Protein AF-A0A931UET7-F1 (afdb_monomer_lite)

Sequence (68 aa):
MEQLWWDASLWVALALISSLISLRIGISVALVELIVGIAAGNTFRPHVTEWVNFLASFGAIVLTFLAG

Radius of gyration: 12.99 Å; chains: 1; bounding box: 28×27×38 Å

Structure (mmCIF, N/CA/C/O backbone):
data_AF-A0A931UET7-F1
#
_entry.id   AF-A0A931UET7-F1
#
loop_
_atom_site.group_PDB
_atom_site.id
_atom_site.type_symbol
_atom_site.label_atom_id
_atom_site.label_alt_id
_atom_site.label_comp_id
_atom_site.label_asym_id
_atom_site.label_entity_id
_atom_site.label_seq_id
_atom_site.pdbx_PDB_ins_code
_atom_site.Cartn_x
_atom_site.Cartn_y
_atom_site.Cartn_z
_atom_site.occupancy
_atom_site.B_iso_or_equiv
_atom_site.auth_seq_id
_atom_site.auth_comp_id
_atom_site.auth_asym_id
_atom_site.auth_atom_id
_atom_site.pdbx_PDB_model_num
ATOM 1 N N . MET A 1 1 ? 8.743 2.053 -20.383 1.00 67.25 1 MET A N 1
ATOM 2 C CA . MET A 1 1 ? 7.352 2.484 -20.114 1.00 67.25 1 MET A CA 1
ATOM 3 C C . MET A 1 1 ? 6.435 1.300 -19.843 1.00 67.25 1 MET A C 1
ATOM 5 O O . MET A 1 1 ? 5.787 1.315 -18.814 1.00 67.25 1 MET A O 1
ATOM 9 N N . GLU A 1 2 ? 6.397 0.262 -20.685 1.00 77.69 2 GLU A N 1
ATOM 10 C CA . GLU A 1 2 ? 5.497 -0.895 -20.477 1.00 77.69 2 GLU A CA 1
ATOM 11 C C . GLU A 1 2 ? 5.703 -1.620 -19.139 1.00 77.69 2 GLU A C 1
ATOM 13 O O . GLU A 1 2 ? 4.736 -1.865 -18.429 1.00 77.69 2 GLU A O 1
ATOM 18 N N . GLN A 1 3 ? 6.952 -1.891 -18.745 1.00 83.38 3 GLN A N 1
ATOM 19 C CA . GLN A 1 3 ? 7.252 -2.540 -17.459 1.00 83.38 3 GLN A CA 1
ATOM 20 C C . GLN A 1 3 ? 6.753 -1.738 -16.246 1.00 83.38 3 GLN A C 1
ATOM 22 O O . GLN A 1 3 ? 6.248 -2.324 -15.299 1.00 83.38 3 GLN A O 1
ATOM 27 N N . LEU A 1 4 ? 6.802 -0.401 -16.306 1.00 89.31 4 LEU A N 1
ATOM 28 C CA . LEU A 1 4 ? 6.298 0.460 -15.231 1.00 89.31 4 LEU A CA 1
ATOM 29 C C . LEU A 1 4 ? 4.790 0.274 -15.023 1.00 89.31 4 LEU A C 1
ATOM 31 O O . LEU A 1 4 ? 4.330 0.188 -13.888 1.00 89.31 4 LEU A O 1
ATOM 35 N N . TRP A 1 5 ? 4.026 0.216 -16.116 1.00 90.44 5 TRP A N 1
ATOM 36 C CA . TRP A 1 5 ? 2.579 0.007 -16.056 1.00 90.44 5 TRP A CA 1
ATOM 37 C C . TRP A 1 5 ? 2.232 -1.385 -15.534 1.00 90.44 5 TRP A C 1
ATOM 39 O O . TRP A 1 5 ? 1.302 -1.516 -14.741 1.00 90.44 5 TRP A O 1
ATOM 49 N N . TRP A 1 6 ? 3.007 -2.400 -15.922 1.00 91.50 6 TRP A N 1
ATOM 50 C CA . TRP A 1 6 ? 2.870 -3.749 -15.380 1.00 91.50 6 TRP A CA 1
ATOM 51 C C . TRP A 1 6 ? 3.110 -3.782 -13.870 1.00 91.50 6 TRP A C 1
ATOM 53 O O . TRP A 1 6 ? 2.225 -4.225 -13.137 1.00 91.50 6 TRP A O 1
ATOM 63 N N . ASP A 1 7 ? 4.230 -3.235 -13.397 1.00 91.94 7 ASP A N 1
ATOM 64 C CA . ASP A 1 7 ? 4.555 -3.187 -11.967 1.00 91.94 7 ASP A CA 1
ATOM 65 C C . ASP A 1 7 ? 3.483 -2.421 -11.178 1.00 91.94 7 ASP A C 1
ATOM 67 O O . ASP A 1 7 ? 2.985 -2.905 -10.162 1.00 91.94 7 ASP A O 1
ATOM 71 N N . ALA A 1 8 ? 3.066 -1.249 -11.669 1.00 92.88 8 ALA A N 1
ATOM 72 C CA . ALA A 1 8 ? 2.028 -0.446 -11.026 1.00 92.88 8 ALA A CA 1
ATOM 73 C C . ALA A 1 8 ? 0.687 -1.190 -10.951 1.00 92.88 8 ALA A C 1
ATOM 75 O O . ALA A 1 8 ? 0.046 -1.204 -9.898 1.00 92.88 8 ALA A O 1
ATOM 76 N N . SER A 1 9 ? 0.280 -1.849 -12.040 1.00 94.12 9 SER A N 1
ATOM 77 C CA . SER A 1 9 ? -0.957 -2.635 -12.071 1.00 94.12 9 SER A CA 1
ATOM 78 C C . SER A 1 9 ? -0.930 -3.786 -11.067 1.00 94.12 9 SER A C 1
ATOM 80 O O . SER A 1 9 ? -1.936 -4.034 -10.405 1.00 94.12 9 SER A O 1
ATOM 82 N N . LEU A 1 10 ? 0.225 -4.437 -10.891 1.00 94.25 10 LEU A N 1
ATOM 83 C CA . LEU A 1 10 ? 0.397 -5.535 -9.948 1.00 94.25 10 LEU A CA 1
ATOM 84 C C . LEU A 1 10 ? 0.242 -5.052 -8.499 1.00 94.25 10 LEU A C 1
ATOM 86 O O . LEU A 1 10 ? -0.535 -5.632 -7.743 1.00 94.25 10 LEU A O 1
ATOM 90 N N . TRP A 1 11 ? 0.931 -3.971 -8.119 1.00 94.50 11 TRP A N 1
ATOM 91 C CA . TRP A 1 11 ? 0.840 -3.407 -6.766 1.00 94.50 11 TRP A C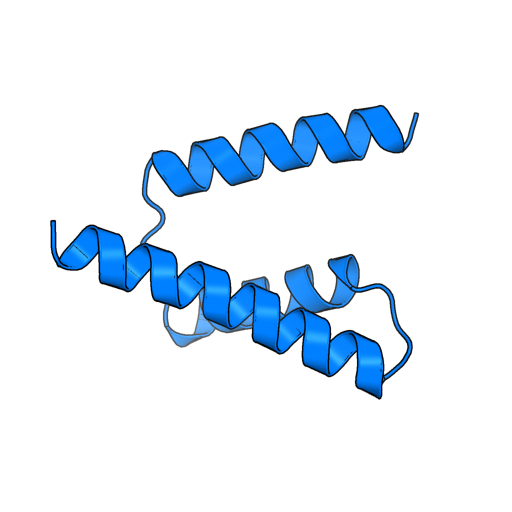A 1
ATOM 92 C C . TRP A 1 11 ? -0.578 -2.936 -6.428 1.00 94.50 11 TRP A C 1
ATOM 94 O O . TRP A 1 11 ? -1.093 -3.247 -5.354 1.00 94.50 11 TRP A O 1
ATOM 104 N N . VAL A 1 12 ? -1.241 -2.252 -7.364 1.00 95.31 12 VAL A N 1
ATOM 105 C CA . VAL A 1 12 ? -2.631 -1.803 -7.187 1.00 95.31 12 VAL A CA 1
ATOM 106 C C . VAL A 1 12 ? -3.594 -2.988 -7.113 1.00 95.31 12 VAL A C 1
ATOM 108 O O . VAL A 1 12 ? -4.493 -2.985 -6.274 1.00 95.31 12 VAL A O 1
ATOM 111 N N . ALA A 1 13 ? -3.406 -4.025 -7.934 1.00 96.06 13 ALA A N 1
ATOM 112 C CA . ALA A 1 13 ? -4.234 -5.227 -7.884 1.00 96.06 13 ALA A CA 1
ATOM 113 C C . ALA A 1 13 ? -4.105 -5.955 -6.538 1.00 96.06 13 ALA A C 1
ATOM 115 O O . ALA A 1 13 ? -5.119 -6.365 -5.977 1.00 96.06 13 ALA A O 1
ATOM 116 N N . LEU A 1 14 ? -2.892 -6.075 -5.987 1.00 95.56 14 LEU A N 1
ATOM 117 C CA . LEU A 1 14 ? -2.667 -6.684 -4.670 1.00 95.56 14 LEU A CA 1
ATOM 118 C C . LEU A 1 14 ? -3.356 -5.894 -3.547 1.00 95.56 14 LEU A C 1
ATOM 120 O O . LEU A 1 14 ? -4.044 -6.494 -2.719 1.00 95.56 14 LEU A O 1
ATOM 124 N N . ALA A 1 15 ? -3.232 -4.564 -3.549 1.00 95.56 15 ALA A N 1
ATOM 125 C CA . ALA A 1 15 ? -3.914 -3.696 -2.586 1.00 95.56 15 ALA A CA 1
ATOM 126 C C . ALA A 1 15 ? -5.447 -3.791 -2.712 1.00 95.56 15 ALA A C 1
ATOM 128 O O . ALA A 1 15 ? -6.159 -3.927 -1.715 1.00 95.56 15 ALA A O 1
ATOM 129 N N . LEU A 1 16 ? -5.970 -3.813 -3.942 1.00 96.88 16 LEU A N 1
ATOM 130 C CA . LEU A 1 16 ? -7.403 -3.958 -4.197 1.00 96.88 16 LEU A CA 1
ATOM 131 C C . LEU A 1 16 ? -7.933 -5.318 -3.724 1.00 96.88 16 LEU A C 1
ATOM 133 O O . LEU A 1 16 ? -8.952 -5.367 -3.038 1.00 96.88 16 LEU A O 1
ATOM 137 N N . ILE A 1 17 ? -7.242 -6.415 -4.047 1.00 96.69 17 ILE A N 1
ATOM 138 C CA . ILE A 1 17 ? -7.603 -7.766 -3.590 1.00 96.69 17 ILE A CA 1
ATOM 139 C C . ILE A 1 17 ? -7.616 -7.817 -2.063 1.00 96.69 17 ILE A C 1
ATOM 141 O O . ILE A 1 17 ? -8.572 -8.322 -1.477 1.00 96.69 17 ILE A O 1
ATOM 145 N N . SER A 1 18 ? -6.595 -7.253 -1.417 1.00 96.69 18 SER A N 1
ATOM 146 C CA . SER A 1 18 ? -6.533 -7.164 0.039 1.00 96.69 18 SER A CA 1
ATOM 147 C C . SER A 1 18 ? -7.734 -6.415 0.631 1.00 96.69 18 SER A C 1
ATOM 149 O O . SER A 1 18 ? -8.383 -6.909 1.554 1.00 96.69 18 SER A O 1
ATOM 151 N N . SER A 1 19 ? -8.092 -5.264 0.057 1.00 96.31 19 SER A N 1
ATOM 152 C CA . SER A 1 19 ? -9.254 -4.476 0.480 1.00 96.31 19 SER A CA 1
ATOM 153 C C . SER A 1 19 ? -10.577 -5.233 0.296 1.00 96.31 19 SER A C 1
ATOM 155 O O . SER A 1 19 ? -11.444 -5.225 1.167 1.00 96.31 19 SER A O 1
ATOM 157 N N . LEU A 1 20 ? -10.731 -5.989 -0.794 1.00 97.06 20 LEU A N 1
ATOM 158 C CA . LEU A 1 20 ? -11.909 -6.839 -0.989 1.00 97.06 20 LEU A CA 1
ATOM 159 C C . LEU A 1 20 ? -11.984 -7.974 0.042 1.00 97.06 20 LEU A C 1
ATOM 161 O O . LEU A 1 20 ? -13.070 -8.290 0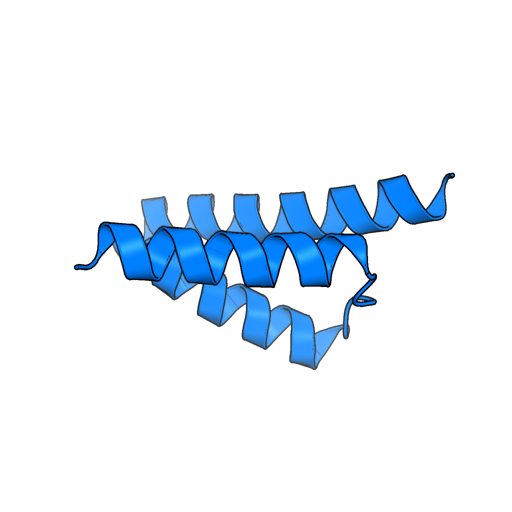.532 1.00 97.06 20 LEU A O 1
ATOM 165 N N . ILE A 1 21 ? -10.846 -8.582 0.385 1.00 96.75 21 ILE A N 1
ATOM 166 C CA . ILE A 1 21 ? -10.768 -9.639 1.401 1.00 96.75 21 ILE A CA 1
ATOM 167 C C . ILE A 1 21 ? -11.100 -9.078 2.788 1.00 96.75 21 ILE A C 1
ATOM 169 O O . ILE A 1 21 ? -11.878 -9.689 3.524 1.00 96.75 21 ILE A O 1
ATOM 173 N N . SER A 1 22 ? -10.567 -7.908 3.143 1.00 97.12 22 SER A N 1
ATOM 174 C CA . SER A 1 22 ? -10.802 -7.292 4.453 1.00 97.12 22 SER A CA 1
ATOM 175 C C . SER A 1 22 ? -12.279 -6.959 4.674 1.00 97.12 22 SER A C 1
ATOM 177 O O . SER A 1 22 ? -12.813 -7.255 5.743 1.00 97.12 22 SER A O 1
ATOM 179 N N . LEU A 1 23 ? -12.974 -6.475 3.637 1.00 95.62 23 LEU A N 1
ATOM 180 C CA . LEU A 1 23 ? -14.417 -6.219 3.668 1.00 95.62 23 LEU A CA 1
ATOM 181 C C . LEU A 1 23 ? -15.246 -7.492 3.883 1.00 95.62 23 LEU A C 1
ATOM 183 O O . LEU A 1 23 ? -16.295 -7.441 4.519 1.00 95.62 23 LEU A O 1
ATOM 187 N N . ARG A 1 24 ? -14.799 -8.638 3.356 1.00 96.12 24 ARG A N 1
ATOM 188 C CA . ARG A 1 24 ? -15.504 -9.921 3.515 1.00 96.12 24 ARG A CA 1
ATOM 189 C C . ARG A 1 24 ? -15.324 -10.526 4.904 1.00 96.12 24 ARG A C 1
ATOM 191 O O . ARG A 1 24 ? -16.256 -11.146 5.403 1.00 96.12 24 ARG A O 1
ATOM 198 N N . ILE A 1 25 ? -14.139 -10.376 5.494 1.00 95.25 25 ILE A N 1
ATOM 199 C CA . ILE A 1 25 ? -13.777 -11.004 6.776 1.00 95.25 25 ILE A CA 1
ATOM 200 C C . ILE A 1 25 ? -14.074 -10.074 7.968 1.00 95.25 25 ILE A C 1
ATOM 202 O O . ILE A 1 25 ? -14.265 -10.551 9.082 1.00 95.25 25 ILE A O 1
ATOM 206 N N . GLY A 1 26 ? -14.160 -8.758 7.751 1.00 93.94 26 GLY A N 1
ATOM 207 C CA . GLY A 1 26 ? -14.437 -7.779 8.808 1.00 93.94 26 GLY A CA 1
ATOM 208 C C . GLY A 1 26 ? -13.225 -7.461 9.690 1.00 93.94 26 GLY A C 1
ATOM 209 O O . GLY A 1 26 ? -13.385 -7.122 10.859 1.00 93.94 26 GLY A O 1
ATOM 210 N N . ILE A 1 27 ? -12.012 -7.584 9.144 1.00 95.31 27 ILE A N 1
ATOM 211 C CA . ILE A 1 27 ? -10.745 -7.254 9.820 1.00 95.31 27 ILE A CA 1
ATOM 212 C C . ILE A 1 27 ? -10.105 -6.006 9.206 1.00 95.31 27 ILE A C 1
ATOM 214 O O . ILE A 1 27 ? -10.453 -5.601 8.099 1.00 95.31 27 ILE A O 1
ATOM 218 N N . SER A 1 28 ? -9.157 -5.395 9.924 1.00 94.88 28 SER A N 1
ATOM 219 C CA . SER A 1 28 ? -8.456 -4.190 9.458 1.00 94.88 28 SER A CA 1
ATOM 220 C C . SER A 1 28 ? -7.816 -4.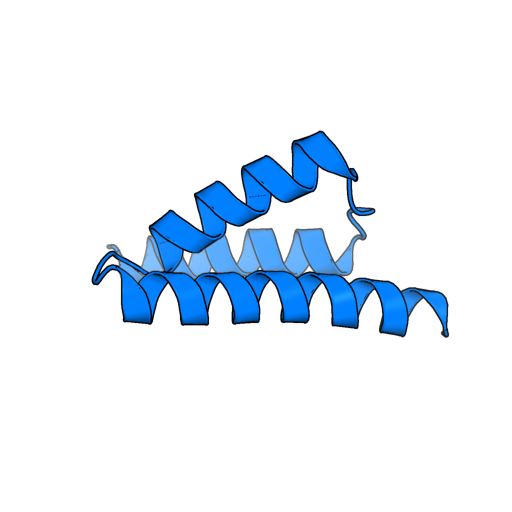402 8.084 1.00 94.88 28 SER A C 1
ATOM 222 O O . SER A 1 28 ? -7.053 -5.350 7.893 1.00 94.88 28 SER A O 1
ATOM 224 N N . VAL A 1 29 ? -8.089 -3.481 7.152 1.00 94.81 29 VAL A N 1
ATOM 225 C CA . VAL A 1 29 ? -7.537 -3.487 5.786 1.00 94.81 29 VAL A CA 1
ATOM 226 C C . VAL A 1 29 ? -6.011 -3.577 5.822 1.00 94.81 29 VAL A C 1
ATOM 228 O O . VAL A 1 29 ? -5.444 -4.430 5.147 1.00 94.81 29 VAL A O 1
ATOM 231 N N . ALA A 1 30 ? -5.360 -2.797 6.691 1.00 92.94 30 ALA A N 1
ATOM 232 C CA . ALA A 1 30 ? -3.902 -2.770 6.804 1.00 92.94 30 ALA A CA 1
ATOM 233 C C . ALA A 1 30 ? -3.307 -4.129 7.224 1.00 92.94 30 ALA A C 1
ATOM 235 O O . ALA A 1 30 ? -2.241 -4.521 6.752 1.00 92.94 30 ALA A O 1
ATOM 236 N N . LEU A 1 31 ? -4.007 -4.882 8.085 1.00 94.88 31 LEU A N 1
ATOM 237 C CA . LEU A 1 31 ? -3.569 -6.220 8.493 1.00 94.88 31 LEU A CA 1
ATOM 238 C C . LEU A 1 31 ? -3.622 -7.194 7.308 1.00 94.88 31 LEU A C 1
ATOM 240 O O . LEU A 1 31 ? -2.700 -7.983 7.105 1.00 94.88 31 LEU A O 1
ATOM 244 N N . VAL A 1 32 ? -4.690 -7.125 6.512 1.00 97.12 32 VAL A N 1
ATOM 245 C CA . VAL A 1 32 ? -4.839 -7.961 5.314 1.00 97.12 32 VAL A CA 1
ATOM 246 C C . VAL A 1 32 ? -3.806 -7.583 4.259 1.00 97.12 32 VAL A C 1
ATOM 248 O O . VAL A 1 32 ? -3.219 -8.476 3.654 1.00 97.12 32 VAL A O 1
ATOM 251 N N . GLU A 1 33 ? -3.510 -6.291 4.092 1.00 95.38 33 GLU A N 1
ATOM 252 C CA . GLU A 1 33 ? -2.503 -5.817 3.132 1.00 95.38 33 GLU A CA 1
ATOM 253 C C . GLU A 1 33 ? -1.119 -6.355 3.475 1.00 95.38 33 GLU A C 1
ATOM 255 O O . GLU A 1 33 ? -0.392 -6.798 2.585 1.00 95.38 33 GLU A O 1
ATOM 260 N N . LEU A 1 34 ? -0.788 -6.417 4.765 1.00 94.56 34 LEU A N 1
ATOM 261 C CA . LEU A 1 34 ? 0.457 -7.010 5.238 1.00 94.56 34 LEU A CA 1
ATOM 262 C C . LEU A 1 34 ? 0.518 -8.518 4.949 1.00 94.56 34 LEU A C 1
ATOM 264 O O . LEU A 1 34 ? 1.531 -9.000 4.446 1.00 94.56 34 LEU A O 1
ATOM 268 N N . ILE A 1 35 ? -0.560 -9.268 5.195 1.00 96.69 35 ILE A N 1
ATOM 269 C CA . ILE A 1 35 ? -0.610 -10.716 4.919 1.00 96.69 35 ILE A CA 1
ATOM 270 C C . ILE A 1 35 ? -0.502 -10.997 3.414 1.00 96.69 35 ILE A C 1
ATOM 272 O O . ILE A 1 35 ? 0.289 -11.847 2.999 1.00 96.69 35 ILE A O 1
ATOM 276 N N . VAL A 1 36 ? -1.266 -10.277 2.587 1.00 96.00 36 VAL A N 1
ATOM 277 C CA . VAL A 1 36 ? -1.233 -10.408 1.122 1.00 96.00 36 VAL A CA 1
ATOM 278 C C . VAL A 1 36 ? 0.138 -10.009 0.578 1.00 96.00 36 VAL A C 1
ATOM 280 O O . VAL A 1 36 ? 0.677 -10.711 -0.275 1.00 96.00 36 VAL A O 1
ATOM 283 N N . GLY A 1 37 ? 0.741 -8.941 1.107 1.00 94.69 37 GLY A N 1
ATOM 284 C CA . GLY A 1 37 ? 2.094 -8.511 0.759 1.00 94.69 37 GLY A CA 1
ATOM 285 C C . GLY A 1 37 ? 3.154 -9.558 1.102 1.00 94.69 37 GLY A C 1
ATOM 286 O O . GLY A 1 37 ? 3.997 -9.868 0.262 1.00 94.69 37 GLY A O 1
ATOM 287 N N . ILE A 1 38 ? 3.080 -10.173 2.289 1.00 95.88 38 ILE A N 1
ATOM 288 C CA . ILE A 1 38 ? 3.963 -11.286 2.676 1.00 95.88 38 ILE A CA 1
ATOM 289 C C . ILE A 1 38 ? 3.785 -12.468 1.719 1.00 95.88 38 ILE A C 1
ATOM 291 O O . ILE A 1 38 ? 4.778 -13.021 1.243 1.00 95.88 38 ILE A O 1
ATOM 295 N N . ALA A 1 39 ? 2.545 -12.854 1.407 1.00 96.31 39 ALA A N 1
ATOM 296 C CA . ALA A 1 39 ? 2.272 -13.954 0.485 1.00 96.31 39 ALA A CA 1
ATOM 297 C C . ALA A 1 39 ? 2.842 -13.666 -0.916 1.00 96.31 39 ALA A C 1
ATOM 299 O O . ALA A 1 39 ? 3.622 -14.461 -1.439 1.00 96.31 39 ALA A O 1
ATOM 300 N N . ALA A 1 40 ? 2.545 -12.493 -1.481 1.00 94.62 40 ALA A N 1
ATOM 301 C CA . ALA A 1 40 ? 3.054 -12.050 -2.778 1.00 94.62 40 ALA A CA 1
ATOM 302 C C . ALA A 1 40 ? 4.590 -12.002 -2.824 1.00 94.62 40 ALA A C 1
ATOM 304 O O . ALA A 1 40 ? 5.211 -12.507 -3.766 1.00 94.62 40 ALA A O 1
ATOM 305 N N . GLY A 1 41 ? 5.206 -11.456 -1.773 1.00 93.81 41 GLY A N 1
ATOM 306 C CA . GLY A 1 41 ? 6.655 -11.392 -1.603 1.00 93.81 41 GLY A CA 1
ATOM 307 C C . GLY A 1 41 ? 7.319 -12.768 -1.589 1.00 93.81 41 GLY A C 1
ATOM 308 O O . GLY A 1 41 ? 8.410 -12.920 -2.130 1.00 93.81 41 GLY A O 1
ATOM 309 N N . ASN A 1 42 ? 6.660 -13.788 -1.038 1.00 95.31 42 ASN A N 1
ATOM 310 C CA . ASN A 1 42 ? 7.207 -15.143 -0.977 1.00 95.31 42 ASN A CA 1
ATOM 311 C C . ASN A 1 42 ? 6.926 -15.977 -2.234 1.00 95.31 42 ASN A C 1
ATOM 313 O O . ASN A 1 42 ? 7.776 -16.778 -2.621 1.00 95.31 42 ASN A O 1
ATOM 317 N N . THR A 1 43 ? 5.764 -15.811 -2.872 1.00 93.69 43 THR A N 1
ATOM 318 C CA . THR A 1 43 ? 5.354 -16.660 -4.002 1.00 93.69 43 THR A CA 1
ATOM 319 C C . THR A 1 43 ? 5.971 -16.225 -5.328 1.00 93.69 43 THR A C 1
ATOM 321 O O . THR A 1 43 ? 6.550 -17.053 -6.025 1.00 93.69 43 THR A O 1
ATOM 324 N N . PHE A 1 44 ? 5.857 -14.946 -5.691 1.00 90.19 44 PHE A N 1
ATOM 325 C CA . PHE A 1 44 ? 6.273 -14.452 -7.014 1.00 90.19 44 PHE A CA 1
ATOM 326 C C . PHE A 1 44 ? 7.274 -13.296 -6.961 1.00 90.19 44 PHE A C 1
ATOM 328 O O . PHE A 1 44 ? 7.767 -12.900 -8.012 1.00 90.19 44 PHE A O 1
ATOM 335 N N . ARG A 1 45 ? 7.641 -12.816 -5.761 1.00 89.06 45 ARG A N 1
ATOM 336 C CA . ARG A 1 45 ? 8.745 -11.861 -5.532 1.00 89.06 45 ARG A CA 1
ATOM 337 C C . ARG A 1 45 ? 8.679 -10.653 -6.482 1.00 89.06 45 ARG A C 1
ATOM 339 O O . ARG A 1 45 ? 9.582 -10.480 -7.304 1.00 89.06 45 ARG A O 1
ATOM 346 N N . PRO A 1 46 ? 7.608 -9.840 -6.403 1.00 88.00 46 PRO A N 1
ATOM 347 C CA . PRO A 1 46 ? 7.469 -8.667 -7.254 1.00 88.00 46 PRO A CA 1
ATOM 348 C C . PRO A 1 46 ? 8.696 -7.761 -7.159 1.00 88.00 46 PRO A C 1
ATOM 350 O O . PRO A 1 46 ? 9.271 -7.581 -6.084 1.00 88.00 46 PRO A O 1
ATOM 353 N N . HIS A 1 47 ? 9.098 -7.198 -8.297 1.00 88.06 47 HIS A N 1
ATOM 354 C CA . HIS A 1 47 ? 10.254 -6.319 -8.360 1.00 88.06 47 HIS A CA 1
ATOM 355 C C . HIS A 1 47 ? 9.978 -5.033 -7.570 1.00 88.06 47 HIS A C 1
ATOM 357 O O . HIS A 1 47 ? 9.004 -4.319 -7.819 1.00 88.06 47 HIS A O 1
ATOM 363 N N . VAL A 1 48 ? 10.838 -4.751 -6.591 1.00 90.94 48 VAL A N 1
ATOM 364 C CA . VAL A 1 48 ? 10.738 -3.551 -5.761 1.00 90.94 48 VAL A CA 1
ATOM 365 C C . VAL A 1 48 ? 11.549 -2.444 -6.419 1.00 90.94 48 VAL A C 1
ATOM 367 O O . VAL A 1 48 ? 12.773 -2.397 -6.322 1.00 90.94 48 VAL A O 1
ATOM 370 N N . THR A 1 49 ? 10.851 -1.559 -7.117 1.00 94.06 49 THR A N 1
ATOM 371 C CA . THR A 1 49 ? 11.425 -0.382 -7.773 1.00 94.06 49 THR A CA 1
ATOM 372 C C . THR A 1 49 ? 11.586 0.783 -6.789 1.00 94.06 49 THR A C 1
ATOM 374 O O . THR A 1 49 ? 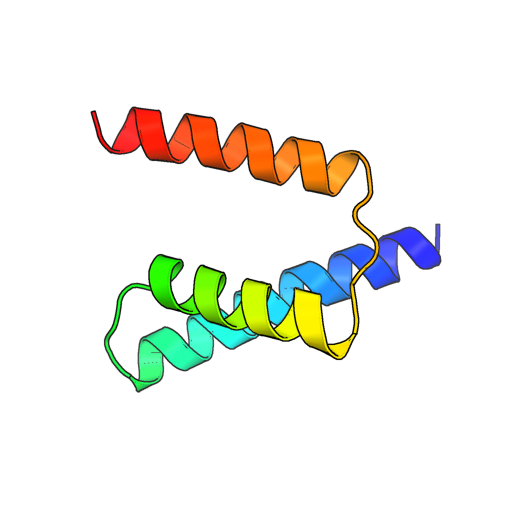10.989 0.813 -5.711 1.00 94.06 49 THR A O 1
ATOM 377 N N . GLU A 1 50 ? 12.358 1.802 -7.173 1.00 94.44 50 GLU A N 1
ATOM 378 C CA . GLU A 1 50 ? 12.572 2.994 -6.338 1.00 94.44 50 GLU A CA 1
ATOM 379 C C . GLU A 1 50 ? 11.270 3.731 -5.989 1.00 94.44 50 GLU A C 1
ATOM 381 O O . GLU A 1 50 ? 11.100 4.176 -4.856 1.00 94.44 50 GLU A O 1
ATOM 386 N N . TRP A 1 51 ? 10.313 3.808 -6.921 1.00 94.00 51 TRP A N 1
ATOM 387 C CA . TRP A 1 51 ? 9.024 4.460 -6.669 1.00 94.00 51 TRP A CA 1
ATOM 388 C C . TRP A 1 51 ? 8.175 3.700 -5.636 1.00 94.00 51 TRP A C 1
ATOM 390 O O . TRP A 1 51 ? 7.487 4.329 -4.832 1.00 94.00 51 TRP A O 1
ATOM 400 N N . VAL A 1 52 ? 8.261 2.364 -5.605 1.00 94.31 52 VAL A N 1
ATOM 401 C CA . VAL A 1 52 ? 7.586 1.531 -4.595 1.00 94.31 52 VAL A CA 1
ATOM 402 C C . VAL A 1 52 ? 8.226 1.748 -3.228 1.00 94.31 52 VAL A C 1
ATOM 404 O O . VAL A 1 52 ? 7.513 1.962 -2.252 1.00 94.31 52 VAL A O 1
ATOM 407 N N . ASN A 1 53 ? 9.562 1.767 -3.155 1.00 95.62 53 ASN A N 1
ATOM 408 C CA . ASN A 1 53 ? 10.283 2.063 -1.912 1.00 95.62 53 ASN A CA 1
ATOM 409 C C . ASN A 1 53 ? 9.948 3.457 -1.369 1.00 95.62 53 ASN A C 1
ATOM 411 O O . ASN A 1 53 ? 9.756 3.621 -0.161 1.00 95.62 53 ASN A O 1
ATOM 415 N N . PHE A 1 54 ? 9.838 4.453 -2.251 1.00 96.19 54 PHE A N 1
ATOM 416 C CA . PHE A 1 54 ? 9.391 5.791 -1.879 1.00 96.19 54 PHE A CA 1
ATOM 417 C C . PHE A 1 54 ? 7.975 5.770 -1.288 1.00 96.19 54 PHE A C 1
ATOM 419 O O . PHE A 1 54 ? 7.779 6.279 -0.185 1.00 96.19 54 PHE A O 1
ATOM 426 N N . LEU A 1 55 ? 7.005 5.142 -1.965 1.00 95.31 55 LEU A N 1
ATOM 427 C CA . LEU A 1 55 ? 5.625 5.043 -1.471 1.00 95.31 55 LEU A CA 1
ATOM 428 C C . LEU A 1 55 ? 5.529 4.290 -0.141 1.00 95.31 55 LEU A C 1
AT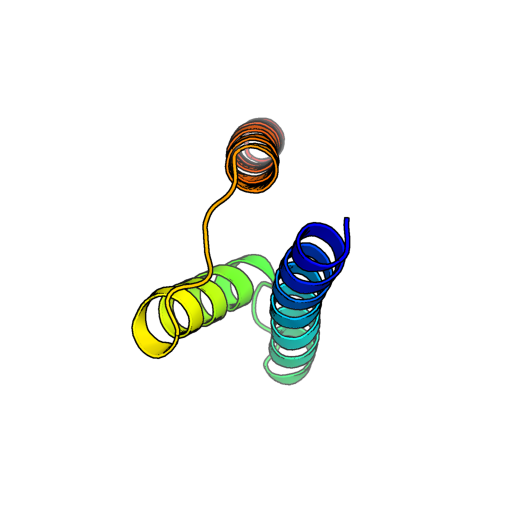OM 430 O O . LEU A 1 55 ? 4.805 4.732 0.748 1.00 95.31 55 LEU A O 1
ATOM 434 N N . ALA A 1 56 ? 6.271 3.194 0.017 1.00 94.25 56 ALA A N 1
ATOM 435 C CA . ALA A 1 56 ? 6.310 2.427 1.259 1.00 94.25 56 ALA A CA 1
ATOM 436 C C . ALA A 1 56 ? 6.859 3.268 2.422 1.00 94.25 56 ALA A C 1
ATOM 438 O O . ALA A 1 56 ? 6.277 3.289 3.505 1.00 94.25 56 ALA A O 1
ATOM 439 N N . SER A 1 57 ? 7.944 4.010 2.183 1.00 96.19 57 SER A N 1
ATOM 440 C CA . SER A 1 57 ? 8.573 4.863 3.198 1.00 96.19 57 SER A CA 1
ATOM 441 C C . SER A 1 57 ? 7.685 6.051 3.564 1.00 96.19 57 SER A C 1
ATOM 443 O O . SER A 1 57 ? 7.488 6.347 4.741 1.00 96.19 57 SER A O 1
ATOM 445 N N . PHE A 1 58 ? 7.103 6.711 2.560 1.00 97.38 58 PHE A N 1
ATOM 446 C CA . PHE A 1 58 ? 6.169 7.814 2.758 1.00 97.38 58 PHE A CA 1
ATOM 447 C C . PHE A 1 58 ? 4.921 7.357 3.521 1.00 97.38 58 PHE A C 1
ATOM 449 O O . PHE A 1 58 ? 4.546 7.972 4.516 1.00 97.38 58 PHE A O 1
ATOM 456 N N . GLY A 1 59 ? 4.322 6.239 3.105 1.00 94.00 59 GLY A N 1
ATOM 457 C CA . GLY A 1 59 ? 3.168 5.646 3.773 1.00 94.00 59 GLY A CA 1
ATOM 458 C C . GLY A 1 59 ? 3.464 5.279 5.225 1.00 94.00 59 GLY A C 1
ATOM 459 O O . GLY A 1 59 ? 2.663 5.592 6.099 1.00 94.00 59 GLY A O 1
ATOM 460 N N . ALA A 1 60 ? 4.634 4.697 5.509 1.00 93.69 60 ALA A N 1
ATOM 461 C CA . ALA A 1 60 ? 5.046 4.379 6.874 1.00 93.69 60 ALA A CA 1
ATOM 462 C C . ALA A 1 60 ? 5.126 5.630 7.764 1.00 93.69 60 ALA A C 1
ATOM 464 O O . ALA A 1 60 ? 4.609 5.608 8.876 1.00 93.69 60 ALA A O 1
ATOM 465 N N . ILE A 1 61 ? 5.710 6.727 7.265 1.00 96.25 61 ILE A N 1
ATOM 466 C CA . ILE A 1 61 ? 5.779 8.009 7.989 1.00 96.25 61 ILE A CA 1
ATOM 467 C C . ILE A 1 61 ? 4.379 8.581 8.234 1.00 96.25 61 ILE A C 1
ATOM 469 O O . ILE A 1 61 ? 4.079 9.042 9.332 1.00 96.25 61 ILE A O 1
ATOM 473 N N . VAL A 1 62 ? 3.508 8.553 7.223 1.00 96.38 62 VAL A N 1
ATOM 474 C CA . VAL A 1 62 ? 2.132 9.051 7.356 1.00 96.38 62 VAL A CA 1
ATOM 475 C C . VAL A 1 62 ? 1.357 8.226 8.383 1.00 96.38 62 VAL A C 1
ATOM 477 O O . VAL A 1 62 ? 0.679 8.797 9.231 1.00 96.38 62 VAL A O 1
ATOM 480 N N . LEU A 1 63 ? 1.476 6.897 8.353 1.00 92.88 63 LEU A N 1
ATOM 481 C CA . LEU A 1 63 ? 0.788 6.012 9.294 1.00 92.88 63 LEU A CA 1
ATOM 482 C C . LEU A 1 63 ? 1.280 6.195 10.732 1.00 92.88 63 LEU A C 1
ATOM 484 O O . LEU A 1 63 ? 0.457 6.216 11.643 1.00 92.88 63 LEU A O 1
ATOM 488 N N . THR A 1 64 ? 2.587 6.349 10.956 1.00 92.88 64 THR A N 1
ATOM 489 C CA . THR A 1 64 ? 3.113 6.601 12.307 1.00 92.88 64 THR A CA 1
ATOM 490 C C . THR A 1 64 ? 2.732 7.982 12.818 1.00 92.88 64 THR A C 1
ATOM 492 O O . THR A 1 64 ? 2.416 8.110 13.996 1.00 92.88 64 THR A O 1
ATOM 495 N N . PHE A 1 65 ? 2.697 8.994 11.947 1.00 94.75 65 PHE A N 1
ATOM 496 C CA . PHE A 1 65 ? 2.207 10.325 12.301 1.00 94.75 65 PHE A CA 1
ATOM 497 C C . PHE A 1 65 ? 0.721 10.310 12.673 1.00 94.75 65 PHE A C 1
ATOM 499 O O . PHE A 1 65 ? 0.346 10.918 13.662 1.00 94.75 65 PHE A O 1
ATOM 506 N N . LEU A 1 66 ? -0.121 9.598 11.917 1.00 94.00 66 LEU A N 1
ATOM 507 C CA . LEU A 1 66 ? -1.555 9.478 12.219 1.00 94.00 66 LEU A CA 1
ATOM 508 C C . LEU A 1 66 ? -1.847 8.655 13.482 1.00 94.00 66 LEU A C 1
ATOM 510 O O . LEU A 1 66 ? -2.936 8.769 14.040 1.00 94.00 66 LEU A O 1
ATOM 514 N N . ALA A 1 67 ? -0.917 7.791 13.891 1.00 92.44 67 ALA A N 1
ATOM 515 C CA . ALA A 1 67 ? -1.050 6.967 15.087 1.00 92.44 67 ALA A CA 1
ATOM 516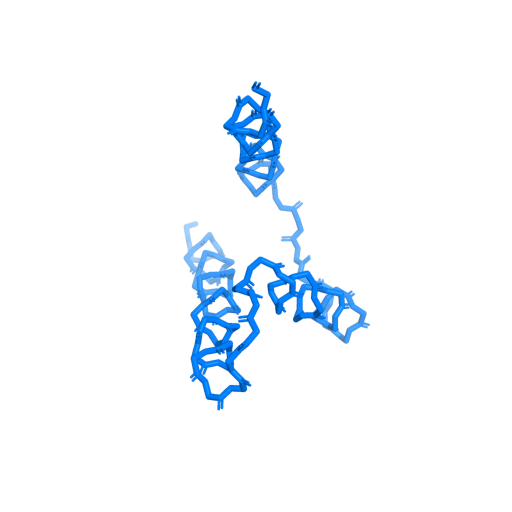 C C . ALA A 1 67 ? -0.612 7.677 16.384 1.00 92.44 67 ALA A C 1
ATOM 518 O O . ALA A 1 67 ? -0.922 7.164 17.460 1.00 92.44 67 ALA A O 1
ATOM 519 N N . GLY A 1 68 ? 0.126 8.791 16.289 1.00 84.94 68 GLY A N 1
ATOM 520 C CA . GLY A 1 68 ? 0.587 9.602 17.424 1.00 84.94 68 GLY A CA 1
ATOM 521 C C . GLY A 1 68 ? -0.353 10.756 17.732 1.00 84.94 68 GLY A C 1
ATOM 522 O O . GLY A 1 68 ? -0.607 10.976 18.936 1.00 84.94 68 GLY A O 1
#

pLDDT: mean 93.46, std 4.66, range [67.25, 97.38]

Secondary structure (DSSP, 8-state):
-HHHHHHHHHHHHHHHHHHHHHHHHTS-HHHHHHHHHHHHHHHT-----HHHHHHHHHHHHHHHHHH-

Foldseek 3Di:
DVVVVVLVVVLVVLLVVLQVVCVVVVHDSVVSSVVSVVVCCPPPNRDCDPVNVVCVVVVVVVVVVVVD